Protein AF-W7BCZ7-F1 (afdb_monomer_lite)

Organism: NCBI:txid1265818

pLDDT: mean 75.17, std 16.91, range [32.28, 91.88]

Secondary structure (DSSP, 8-state):
------PPPPPHHHHHHHHHHH-S-GGG-------TT------TT--EEE-SSEEEEEEEETTEEEEEEEEESSEEES-HHHH--TT---------

Foldseek 3Di:
DDDDPPDPDQALVNVLVCCCVPPPDNVLNDDDDDDPPDDDDDDQQDKDFDAAAKDWDWDQDPNDIDTPDIGGHGDIPCPVRNPDDPVDDDDDDDDD

Radius of gyration: 17.28 Å; chains: 1; bounding box: 44×39×49 Å

Sequence (96 aa):
MYRKEIKKEVTIEDIIQELEQNSLNREQVQRKEYHKNEQIAEDYGRVILLKQGYIVKFMHVKKQERAIGFYAGEALVDFDRVFVSKEENQFVLKSA

Structure (mmCIF, N/CA/C/O backbone):
data_AF-W7BCZ7-F1
#
_entry.id   AF-W7BCZ7-F1
#
loop_
_atom_site.group_PDB
_atom_site.id
_atom_site.type_symbol
_atom_site.label_atom_id
_atom_site.label_alt_id
_atom_site.label_comp_id
_atom_site.label_asym_id
_atom_site.label_entity_id
_atom_site.label_seq_id
_atom_site.pdbx_PDB_ins_code
_atom_site.Cartn_x
_atom_site.Cartn_y
_atom_site.Cartn_z
_atom_site.occupancy
_atom_site.B_iso_or_equiv
_atom_site.auth_seq_id
_atom_site.auth_comp_id
_atom_site.auth_asym_id
_atom_site.auth_atom_id
_atom_site.pdbx_PDB_model_num
ATOM 1 N N . MET A 1 1 ? -22.219 -23.237 29.999 1.00 39.81 1 MET A N 1
ATOM 2 C CA . MET A 1 1 ? -22.213 -22.577 28.674 1.00 39.81 1 MET A CA 1
ATOM 3 C C . MET A 1 1 ? -20.932 -21.769 28.551 1.00 39.81 1 MET A C 1
ATOM 5 O O . MET A 1 1 ? -20.818 -20.748 29.214 1.00 39.81 1 MET A O 1
ATOM 9 N N . TYR A 1 2 ? -19.956 -22.233 27.770 1.00 40.19 2 TYR A N 1
ATOM 10 C CA . TYR A 1 2 ? -18.752 -21.449 27.487 1.00 40.19 2 TYR A CA 1
ATOM 11 C C . TYR A 1 2 ? -19.072 -20.460 26.363 1.00 40.19 2 TYR A C 1
ATOM 13 O O . TYR A 1 2 ? -19.238 -20.860 25.212 1.00 40.19 2 TYR A O 1
ATOM 21 N N . ARG A 1 3 ? -19.202 -19.172 26.697 1.00 44.12 3 ARG A N 1
ATOM 22 C CA . ARG A 1 3 ? -19.155 -18.098 25.698 1.00 44.12 3 ARG A CA 1
ATOM 23 C C . ARG A 1 3 ? -17.728 -18.079 25.151 1.00 44.12 3 ARG A C 1
ATOM 25 O O . ARG A 1 3 ? -16.809 -17.702 25.868 1.00 44.12 3 ARG A O 1
ATOM 32 N N . LYS A 1 4 ? -17.538 -18.520 23.905 1.00 49.88 4 LYS A N 1
ATOM 33 C CA . LYS A 1 4 ? -16.335 -18.173 23.142 1.00 49.88 4 LYS A CA 1
ATOM 34 C C . LYS A 1 4 ? -16.332 -16.652 23.015 1.00 49.88 4 LYS A C 1
ATOM 36 O O . LYS A 1 4 ? -17.219 -16.102 22.368 1.00 49.88 4 LYS A O 1
ATOM 41 N N . GLU A 1 5 ? -15.389 -15.982 23.668 1.00 52.03 5 GLU A N 1
ATOM 42 C CA . GLU A 1 5 ? -15.082 -14.587 23.368 1.00 52.03 5 GLU A CA 1
ATOM 43 C C . GLU A 1 5 ? -14.654 -14.523 21.902 1.00 52.03 5 GLU A C 1
ATOM 45 O O . GLU A 1 5 ? -13.599 -15.030 21.517 1.00 52.03 5 GLU A O 1
ATOM 50 N N . ILE A 1 6 ? -15.520 -13.969 21.059 1.00 51.62 6 ILE A N 1
ATOM 51 C CA . ILE A 1 6 ? -15.169 -13.641 19.684 1.00 51.62 6 ILE A CA 1
ATOM 52 C C . ILE A 1 6 ? -14.242 -12.432 19.801 1.00 51.62 6 ILE A C 1
ATOM 54 O O . ILE A 1 6 ? -14.702 -11.319 20.054 1.00 51.62 6 ILE A O 1
ATOM 58 N N . LYS A 1 7 ? -12.927 -12.662 19.712 1.00 57.72 7 LYS A N 1
ATOM 59 C CA . LYS A 1 7 ? -11.945 -11.579 19.599 1.00 57.72 7 LYS A CA 1
ATOM 60 C C . LYS A 1 7 ? -12.316 -10.773 18.357 1.00 57.72 7 LYS A C 1
ATOM 62 O O . LYS A 1 7 ? -12.326 -11.329 17.265 1.00 57.72 7 LYS A O 1
ATOM 67 N N . LYS A 1 8 ? -12.685 -9.503 18.543 1.00 63.59 8 LYS A N 1
ATOM 68 C CA . LYS A 1 8 ? -12.978 -8.572 17.448 1.00 63.59 8 LYS A CA 1
ATOM 69 C C . LYS A 1 8 ? -11.763 -8.564 16.513 1.00 63.59 8 LYS A C 1
ATOM 71 O O . LYS A 1 8 ? -10.657 -8.274 16.967 1.00 63.59 8 LYS A O 1
ATOM 76 N N . GLU A 1 9 ? -11.954 -8.959 15.259 1.00 73.50 9 GLU A N 1
ATOM 77 C CA . GLU A 1 9 ? -10.901 -8.863 14.246 1.00 73.50 9 GLU A CA 1
ATOM 78 C C . GLU A 1 9 ? -10.575 -7.380 14.032 1.00 73.50 9 GLU A C 1
ATOM 80 O O . GLU A 1 9 ? -11.481 -6.548 13.957 1.00 73.50 9 GLU A O 1
ATOM 85 N N . VAL A 1 10 ? -9.284 -7.042 14.026 1.00 76.69 10 VAL A N 1
ATOM 86 C CA . VAL A 1 10 ? -8.808 -5.670 13.808 1.00 76.69 10 VAL A CA 1
ATOM 87 C C . VAL A 1 10 ? -8.912 -5.365 12.317 1.00 76.69 10 VAL A C 1
ATOM 89 O O . VAL A 1 10 ? -8.354 -6.099 11.503 1.00 76.69 10 VAL A O 1
ATOM 92 N N . THR A 1 11 ? -9.618 -4.293 11.969 1.00 85.81 11 THR A N 1
ATOM 93 C CA . THR A 1 11 ? -9.816 -3.843 10.581 1.00 85.81 11 THR A CA 1
ATOM 94 C C . THR A 1 11 ? -8.794 -2.778 10.183 1.00 85.81 11 THR A C 1
ATOM 96 O O . THR A 1 11 ? -8.152 -2.172 11.048 1.00 85.81 11 THR A O 1
ATOM 99 N N . ILE A 1 12 ? -8.654 -2.486 8.881 1.00 82.94 12 ILE A N 1
ATOM 100 C CA . ILE A 1 12 ? -7.830 -1.342 8.456 1.00 82.94 12 ILE A CA 1
ATOM 101 C C . ILE A 1 12 ? -8.380 -0.021 8.995 1.00 82.94 12 ILE A C 1
ATOM 103 O O . ILE A 1 12 ? -7.593 0.868 9.314 1.00 82.94 12 ILE A O 1
ATOM 107 N N . GLU A 1 13 ? -9.697 0.112 9.158 1.00 85.06 13 GLU A N 1
ATOM 108 C CA . GLU A 1 13 ? -10.276 1.327 9.735 1.00 85.06 13 GLU A CA 1
ATOM 109 C C . GLU A 1 13 ? -9.853 1.515 11.199 1.00 85.06 13 GLU A C 1
ATOM 111 O O . GLU A 1 13 ? -9.529 2.637 11.586 1.00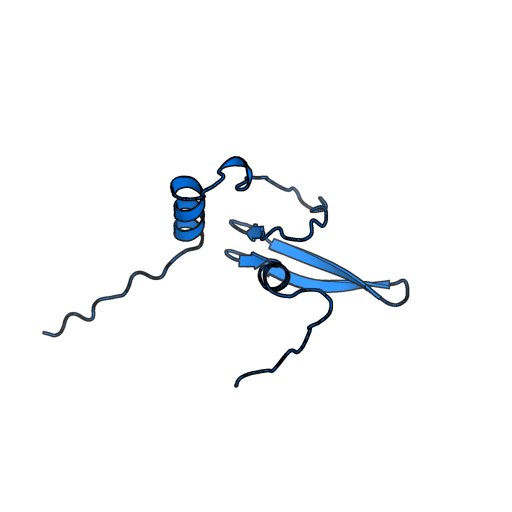 85.06 13 GLU A O 1
ATOM 116 N N . ASP A 1 14 ? -9.776 0.435 11.989 1.00 85.31 14 ASP A N 1
ATOM 117 C CA . ASP A 1 14 ? -9.261 0.502 13.364 1.00 85.31 14 ASP A CA 1
ATOM 118 C C . ASP A 1 14 ? -7.784 0.967 13.369 1.00 85.31 14 ASP A C 1
ATOM 120 O O . ASP A 1 14 ? -7.403 1.810 14.179 1.00 85.31 14 ASP A O 1
ATOM 124 N N . ILE A 1 15 ? -6.958 0.489 12.424 1.00 85.00 15 ILE A N 1
ATOM 125 C CA . ILE A 1 15 ? -5.549 0.910 12.276 1.00 85.00 15 ILE A CA 1
ATOM 126 C C . ILE A 1 15 ? -5.443 2.388 11.877 1.00 85.00 15 ILE A C 1
ATOM 128 O O . ILE A 1 15 ? -4.624 3.122 12.430 1.00 85.00 15 ILE A O 1
ATOM 132 N N . ILE A 1 16 ? -6.262 2.842 10.924 1.00 85.94 16 ILE A N 1
ATOM 133 C CA . ILE A 1 16 ? -6.288 4.247 10.495 1.00 85.94 16 ILE A CA 1
ATOM 134 C C . ILE A 1 16 ? -6.680 5.146 11.672 1.00 85.94 16 ILE A C 1
ATOM 136 O O . ILE A 1 16 ? -6.011 6.151 11.912 1.00 85.94 16 ILE A O 1
ATOM 140 N N . GLN A 1 17 ? -7.719 4.775 12.428 1.00 85.44 17 GLN A N 1
ATOM 141 C CA . GLN A 1 17 ? -8.156 5.534 13.601 1.00 85.44 17 GLN A CA 1
ATOM 142 C C . GLN A 1 17 ? -7.061 5.621 14.667 1.00 85.44 17 GLN A C 1
ATOM 144 O O . GLN A 1 17 ? -6.813 6.706 15.194 1.00 85.44 17 GLN A O 1
ATOM 149 N N . GLU A 1 18 ? -6.378 4.511 14.946 1.00 84.62 18 GLU A N 1
ATOM 150 C CA . GLU A 1 18 ? -5.269 4.466 15.900 1.00 84.62 18 GLU A CA 1
ATOM 151 C C . GLU A 1 18 ? -4.128 5.408 15.479 1.00 84.62 18 GLU A C 1
ATOM 153 O O . GLU A 1 18 ? -3.634 6.197 16.287 1.00 84.62 18 GLU A O 1
ATOM 158 N N . LEU A 1 19 ? -3.751 5.404 14.196 1.00 84.31 19 LEU A N 1
ATOM 159 C CA . LEU A 1 19 ? -2.713 6.293 13.665 1.00 84.31 19 LEU A CA 1
ATOM 160 C C . LEU A 1 19 ? -3.117 7.771 13.738 1.00 84.31 19 LEU A C 1
ATOM 162 O O . LEU A 1 19 ? -2.301 8.619 14.093 1.00 84.31 19 LEU A O 1
ATOM 166 N N . GLU A 1 20 ? -4.366 8.109 13.434 1.00 83.75 20 GLU A N 1
ATOM 167 C CA . GLU A 1 20 ? -4.846 9.496 13.498 1.00 83.75 20 GLU A CA 1
ATOM 168 C C . GLU A 1 20 ? -4.895 10.036 14.932 1.00 83.75 20 GLU A C 1
ATOM 170 O O . GLU A 1 20 ? -4.576 11.204 15.181 1.00 83.75 20 GLU A O 1
ATOM 175 N N . GLN A 1 21 ? -5.271 9.187 15.889 1.00 81.00 21 GLN A N 1
ATOM 176 C CA . GLN A 1 21 ? -5.414 9.581 17.287 1.00 81.00 21 GLN A CA 1
ATOM 177 C C . GLN A 1 21 ? -4.065 9.652 18.004 1.00 81.00 21 GLN A C 1
ATOM 179 O O . GLN A 1 21 ? -3.813 10.645 18.697 1.00 81.00 21 GLN A O 1
ATOM 184 N N . ASN A 1 22 ? -3.206 8.649 17.790 1.00 77.25 22 ASN A N 1
ATOM 185 C CA . ASN A 1 22 ? -2.034 8.377 18.624 1.00 77.25 22 ASN A CA 1
ATOM 186 C C . ASN A 1 22 ? -0.684 8.560 17.911 1.00 77.25 22 ASN A C 1
ATOM 188 O O . ASN A 1 22 ? 0.359 8.379 18.543 1.00 77.25 22 ASN A O 1
ATOM 192 N N . SER A 1 23 ? -0.651 8.940 16.626 1.00 77.25 23 SER A N 1
ATOM 193 C CA . SER A 1 23 ? 0.622 9.272 15.973 1.00 77.25 23 SER A CA 1
ATOM 194 C C . SER A 1 23 ? 1.331 10.426 16.686 1.00 77.25 23 SER A C 1
ATOM 196 O O . SER A 1 23 ? 0.761 11.489 16.936 1.00 77.25 23 SER A O 1
ATOM 198 N N . LEU A 1 24 ? 2.622 10.222 16.973 1.00 74.19 24 LEU A N 1
ATOM 199 C CA . LEU A 1 24 ? 3.498 11.245 17.557 1.00 74.19 24 LEU A CA 1
ATOM 200 C C . LEU A 1 24 ? 3.612 12.481 16.654 1.00 74.19 24 LEU A C 1
ATOM 202 O O . LEU A 1 24 ? 3.848 13.583 17.142 1.00 74.19 24 LEU A O 1
ATOM 206 N N . ASN A 1 25 ? 3.437 12.294 15.343 1.00 76.94 25 ASN A N 1
ATOM 207 C CA . ASN A 1 25 ? 3.420 13.361 14.359 1.00 76.94 25 ASN A CA 1
ATOM 208 C C . ASN A 1 25 ? 2.267 13.163 13.364 1.00 76.94 25 ASN A C 1
ATOM 210 O O . ASN A 1 25 ? 2.389 12.425 12.386 1.00 76.94 25 ASN A O 1
ATOM 214 N N . ARG A 1 26 ? 1.149 13.855 13.607 1.00 74.44 26 ARG A N 1
ATOM 215 C CA . ARG A 1 26 ? -0.063 13.766 12.776 1.00 74.44 26 ARG A CA 1
ATOM 216 C C . ARG A 1 26 ? 0.149 14.206 11.330 1.00 74.44 26 ARG A C 1
ATOM 218 O O . ARG A 1 26 ? -0.558 13.726 10.453 1.00 74.44 26 ARG A O 1
ATOM 225 N N . GLU A 1 27 ? 1.134 15.060 11.058 1.00 79.56 27 GLU A N 1
ATOM 226 C CA . GLU A 1 27 ? 1.450 15.521 9.697 1.00 79.56 27 GLU A CA 1
ATOM 227 C C . GLU A 1 27 ? 1.997 14.392 8.801 1.00 79.56 27 GLU A C 1
ATOM 229 O O . GLU A 1 27 ? 1.975 14.493 7.571 1.00 79.56 27 GLU A O 1
ATOM 234 N N . GLN A 1 28 ? 2.457 13.292 9.409 1.00 79.88 28 GLN A N 1
ATOM 235 C CA . GLN A 1 28 ? 2.921 12.098 8.699 1.00 79.88 28 GLN A CA 1
ATOM 236 C C . GLN A 1 28 ? 1.769 11.193 8.240 1.00 79.88 28 GLN A C 1
ATOM 238 O O . GLN A 1 28 ? 1.969 10.350 7.366 1.00 79.88 28 GLN A O 1
ATOM 243 N N . VAL A 1 29 ? 0.559 11.370 8.784 1.00 86.44 29 VAL A N 1
ATOM 244 C CA . VAL A 1 29 ? -0.635 10.628 8.366 1.00 86.44 29 VAL A CA 1
ATOM 245 C C . VAL A 1 29 ? -1.384 11.459 7.330 1.00 86.44 29 VAL A C 1
ATOM 247 O O . VAL A 1 29 ? -2.054 12.437 7.652 1.00 86.44 29 VAL A O 1
ATOM 250 N N . GLN A 1 30 ? -1.270 11.071 6.061 1.00 87.44 30 GLN A N 1
ATOM 251 C CA . GLN A 1 30 ? -1.881 11.796 4.948 1.00 87.44 30 GLN A CA 1
ATOM 252 C C . GLN A 1 30 ? -2.952 10.951 4.268 1.00 87.44 30 GLN A C 1
ATOM 254 O O . GLN A 1 30 ? -2.707 9.812 3.868 1.00 87.44 30 GLN A O 1
ATOM 259 N N . ARG A 1 31 ? -4.136 11.538 4.083 1.00 89.56 31 ARG A N 1
ATOM 260 C CA . ARG A 1 31 ? -5.197 10.961 3.255 1.00 89.56 31 ARG A CA 1
ATOM 261 C C . ARG A 1 31 ? -5.135 11.562 1.862 1.00 89.56 31 ARG A C 1
ATOM 263 O O . ARG A 1 31 ? -5.077 12.780 1.708 1.00 89.56 31 ARG A O 1
ATOM 270 N N . LYS A 1 32 ? -5.171 10.702 0.848 1.00 90.44 32 LYS A N 1
ATOM 271 C CA . LYS A 1 32 ? -5.183 11.119 -0.549 1.00 90.44 32 LYS A CA 1
ATOM 272 C C . LYS A 1 32 ? -6.045 10.178 -1.373 1.00 90.44 32 LYS A C 1
ATOM 274 O O . LYS A 1 32 ? -5.967 8.962 -1.212 1.00 90.44 32 LYS A O 1
ATOM 279 N N . GLU A 1 33 ? -6.854 10.758 -2.246 1.00 91.88 33 GLU A N 1
ATOM 280 C CA . GLU A 1 33 ? -7.625 10.023 -3.240 1.00 91.88 33 GLU A CA 1
ATOM 281 C C . GLU A 1 33 ? -6.844 9.969 -4.549 1.00 91.88 33 GLU A C 1
ATOM 283 O O . GLU A 1 33 ? -6.121 10.907 -4.889 1.00 91.88 33 GLU A O 1
ATOM 288 N N . TYR A 1 34 ? -6.977 8.846 -5.249 1.00 91.31 34 TYR A N 1
ATOM 289 C CA . TYR A 1 34 ? -6.367 8.625 -6.550 1.00 91.31 34 TYR A CA 1
ATOM 290 C C . TYR A 1 34 ? -7.428 8.134 -7.530 1.00 91.31 34 TYR A C 1
ATOM 292 O O . TYR A 1 34 ? -8.289 7.316 -7.190 1.00 91.31 34 TYR A O 1
ATOM 300 N N . HIS A 1 35 ? -7.341 8.607 -8.763 1.00 91.25 35 HIS A N 1
ATOM 301 C CA . HIS A 1 35 ? -8.171 8.191 -9.878 1.00 91.25 35 HIS A CA 1
ATOM 302 C C . HIS A 1 35 ? -7.458 7.151 -10.749 1.00 91.25 35 HIS A C 1
ATOM 304 O O . HIS A 1 35 ? -6.250 6.921 -10.669 1.00 91.25 35 HIS A O 1
ATOM 310 N N . LYS A 1 36 ? -8.232 6.484 -11.609 1.00 87.19 36 LYS A N 1
ATOM 311 C CA . LYS A 1 36 ? -7.710 5.461 -12.518 1.00 87.19 36 LYS A CA 1
ATOM 312 C C . LYS A 1 36 ? -6.556 6.023 -13.359 1.00 87.19 36 LYS A C 1
ATOM 314 O O . LYS A 1 36 ? -6.707 7.063 -13.992 1.00 87.19 36 LYS A O 1
ATOM 319 N N . ASN A 1 37 ? -5.462 5.264 -13.427 1.00 86.44 37 ASN A N 1
ATOM 320 C CA . ASN A 1 37 ? -4.212 5.588 -14.128 1.00 86.44 37 ASN A CA 1
ATOM 321 C C . ASN A 1 37 ? -3.368 6.708 -13.496 1.00 86.44 37 ASN A C 1
ATOM 323 O O . ASN A 1 37 ? -2.314 7.030 -14.045 1.00 86.44 37 ASN A O 1
ATOM 327 N N . GLU A 1 38 ? -3.772 7.281 -12.359 1.00 89.50 38 GLU A N 1
ATOM 328 C CA . GLU A 1 38 ? -2.879 8.164 -11.615 1.00 89.50 38 GLU A CA 1
ATOM 329 C C . GLU A 1 38 ? -1.724 7.376 -11.001 1.00 89.50 38 GLU A C 1
ATOM 331 O O . GLU A 1 38 ? -1.878 6.243 -10.537 1.00 89.50 38 GLU A O 1
ATOM 336 N N . GLN A 1 39 ? -0.544 7.992 -11.008 1.00 87.69 39 GLN A N 1
ATOM 337 C CA . GLN A 1 39 ? 0.655 7.396 -10.444 1.00 87.69 39 GLN A CA 1
ATOM 338 C C . GLN A 1 39 ? 0.827 7.832 -8.993 1.00 87.69 39 GLN A C 1
ATOM 340 O O . GLN A 1 39 ? 0.815 9.021 -8.667 1.00 87.69 39 GLN A O 1
ATOM 345 N N . ILE A 1 40 ? 1.041 6.852 -8.120 1.00 88.31 40 ILE A N 1
ATOM 346 C CA . ILE A 1 40 ? 1.473 7.100 -6.750 1.00 88.31 40 ILE A CA 1
ATOM 347 C C . ILE A 1 40 ? 2.995 7.264 -6.791 1.00 88.31 40 ILE A C 1
ATOM 349 O O . ILE A 1 40 ? 3.708 6.304 -7.077 1.00 88.31 40 ILE A O 1
ATOM 353 N N . ALA A 1 41 ? 3.491 8.477 -6.533 1.00 81.31 41 ALA A N 1
ATOM 354 C CA . ALA A 1 41 ? 4.930 8.745 -6.509 1.00 81.31 41 ALA A CA 1
ATOM 355 C C . ALA A 1 41 ? 5.635 7.857 -5.469 1.00 81.31 41 ALA A C 1
ATOM 357 O O . ALA A 1 41 ? 5.131 7.702 -4.351 1.00 81.31 41 ALA A O 1
ATOM 358 N N . GLU A 1 42 ? 6.782 7.282 -5.840 1.00 71.12 42 GLU A N 1
ATOM 359 C CA . GLU A 1 42 ? 7.594 6.466 -4.935 1.00 71.12 42 GLU A CA 1
ATOM 360 C C . GLU A 1 42 ? 8.206 7.357 -3.849 1.00 71.12 42 GLU A C 1
ATOM 362 O O . GLU A 1 42 ? 8.798 8.393 -4.145 1.00 71.12 42 GLU A O 1
ATOM 367 N N . ASP A 1 43 ? 8.036 6.952 -2.592 1.00 73.69 43 ASP A N 1
ATOM 368 C CA . ASP A 1 43 ? 8.563 7.653 -1.426 1.00 73.69 43 ASP A CA 1
ATOM 369 C C . ASP A 1 43 ? 9.106 6.617 -0.436 1.00 73.69 43 ASP A C 1
ATOM 371 O O . ASP A 1 43 ? 8.372 5.743 0.038 1.00 73.69 43 ASP A O 1
ATOM 375 N N . TYR A 1 44 ? 10.417 6.661 -0.197 1.00 68.19 44 TYR A N 1
ATOM 376 C CA . TYR A 1 44 ? 11.115 5.670 0.614 1.00 68.19 44 TYR A CA 1
ATOM 377 C C . TYR A 1 44 ? 10.840 5.929 2.097 1.00 68.19 44 TYR A C 1
ATOM 379 O O . TYR A 1 44 ? 11.184 6.980 2.625 1.00 68.19 44 TYR A O 1
ATOM 387 N N . GLY A 1 45 ? 10.251 4.940 2.773 1.00 71.56 45 GLY A N 1
ATOM 388 C CA . GLY A 1 45 ? 9.876 5.035 4.189 1.00 71.56 45 GLY A CA 1
ATOM 389 C C . GLY A 1 45 ? 8.391 5.315 4.429 1.00 71.56 45 GLY A C 1
ATOM 390 O O . GLY A 1 45 ? 7.960 5.335 5.579 1.00 71.56 45 GLY A O 1
ATOM 391 N N . ARG A 1 46 ? 7.588 5.477 3.369 1.00 81.75 46 ARG A N 1
ATOM 392 C CA . ARG A 1 46 ? 6.131 5.595 3.482 1.00 81.75 46 ARG A CA 1
ATOM 393 C C . ARG A 1 46 ? 5.457 4.224 3.404 1.00 81.75 46 ARG A C 1
ATOM 395 O O . ARG A 1 46 ? 5.673 3.479 2.453 1.00 81.75 46 ARG A O 1
ATOM 402 N N . VAL A 1 47 ? 4.556 3.952 4.347 1.00 86.56 47 VAL A N 1
ATOM 403 C CA . VAL A 1 47 ? 3.572 2.861 4.244 1.00 86.56 47 VAL A CA 1
ATOM 404 C C . VAL A 1 47 ? 2.299 3.405 3.612 1.00 86.56 47 VAL A C 1
ATOM 406 O O . VAL A 1 47 ? 1.841 4.486 3.979 1.00 86.56 47 VAL A O 1
ATOM 409 N N . ILE A 1 48 ? 1.698 2.656 2.690 1.00 89.19 48 ILE A N 1
ATOM 410 C CA . ILE A 1 48 ? 0.387 3.004 2.136 1.00 89.19 48 ILE A CA 1
ATOM 411 C C . ILE A 1 48 ? -0.660 2.055 2.721 1.00 89.19 48 ILE A C 1
ATOM 413 O O . ILE A 1 48 ? -0.573 0.838 2.563 1.00 89.19 48 ILE A O 1
ATOM 417 N N . LEU A 1 49 ? -1.668 2.632 3.370 1.00 90.56 49 LEU A N 1
ATOM 418 C CA . LEU A 1 49 ? -2.884 1.943 3.796 1.00 90.56 49 LEU A CA 1
ATOM 419 C C . LEU A 1 49 ? -3.948 2.122 2.710 1.00 90.56 49 LEU A C 1
ATO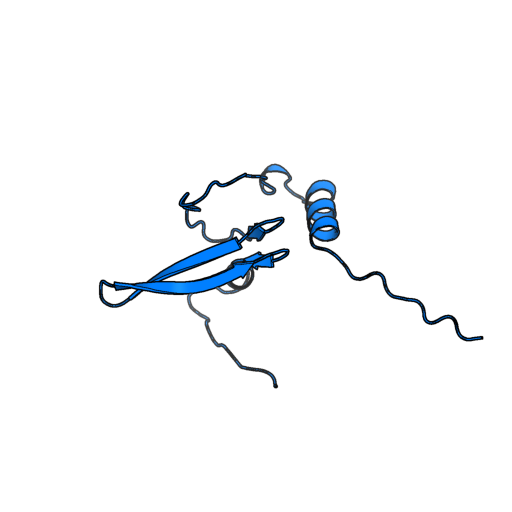M 421 O O . LEU A 1 49 ? -4.462 3.223 2.503 1.00 90.56 49 LEU A O 1
ATOM 425 N N . LEU A 1 50 ? -4.268 1.048 1.993 1.00 90.00 50 LEU A N 1
ATOM 426 C CA . LEU A 1 50 ? -5.330 1.043 0.997 1.00 90.00 50 LEU A CA 1
ATOM 427 C C . LEU A 1 50 ? -6.669 0.812 1.697 1.00 90.00 50 LEU A C 1
ATOM 429 O O . LEU A 1 50 ? -6.938 -0.282 2.182 1.00 90.00 50 LEU A O 1
ATOM 433 N N . LYS A 1 51 ? -7.507 1.849 1.730 1.00 88.81 51 LYS A N 1
ATOM 434 C CA . LYS A 1 51 ? -8.865 1.765 2.284 1.00 88.81 51 LYS A CA 1
ATOM 435 C C . LYS A 1 51 ? -9.875 1.176 1.295 1.00 88.81 51 LYS A C 1
ATOM 437 O O . LYS A 1 51 ? -10.775 0.447 1.691 1.00 88.81 51 LYS A O 1
ATOM 442 N N . GLN A 1 52 ? -9.756 1.513 0.011 1.00 87.75 52 GLN A N 1
ATOM 443 C CA . GLN A 1 52 ? -10.682 1.062 -1.028 1.00 87.75 52 GLN A CA 1
ATOM 444 C C . GLN A 1 52 ? -10.011 1.011 -2.402 1.00 87.75 52 GLN A C 1
ATOM 446 O O . GLN A 1 52 ? -9.120 1.807 -2.692 1.00 87.75 52 GLN A O 1
ATOM 451 N N . GLY A 1 53 ? -10.496 0.127 -3.276 1.00 90.56 53 GLY A N 1
ATOM 452 C CA . GLY A 1 53 ? -10.005 -0.008 -4.649 1.00 90.56 53 GLY A CA 1
ATOM 453 C C . GLY A 1 53 ? -8.856 -1.006 -4.781 1.00 90.56 53 GLY A C 1
ATOM 454 O O . GLY A 1 53 ? -8.807 -2.005 -4.060 1.00 90.56 53 GLY A O 1
ATOM 455 N N . TYR A 1 54 ? -7.966 -0.765 -5.746 1.00 91.12 54 TYR A N 1
ATOM 456 C CA . TYR A 1 54 ? -6.790 -1.598 -5.988 1.00 91.12 54 TYR A CA 1
ATOM 457 C C . TYR A 1 54 ? -5.594 -0.777 -6.486 1.00 91.12 54 TYR A C 1
ATOM 459 O O . TYR A 1 54 ? -5.756 0.261 -7.126 1.00 91.12 54 TYR A O 1
ATOM 467 N N . ILE A 1 55 ? -4.390 -1.274 -6.215 1.00 90.44 55 ILE A N 1
ATOM 468 C CA . ILE A 1 55 ? -3.102 -0.721 -6.636 1.00 90.44 55 ILE A CA 1
ATOM 469 C C . ILE A 1 55 ? -2.344 -1.807 -7.402 1.00 90.44 55 ILE A C 1
ATOM 471 O O . ILE A 1 55 ? -2.287 -2.962 -6.977 1.00 90.44 55 ILE A O 1
ATOM 475 N N . VAL A 1 56 ? -1.720 -1.427 -8.516 1.00 90.19 56 VAL A N 1
ATOM 476 C CA . VAL A 1 56 ? -0.798 -2.292 -9.262 1.00 90.19 56 VAL A CA 1
ATOM 477 C C . VAL A 1 56 ? 0.600 -1.706 -9.170 1.00 90.19 56 VAL A C 1
ATOM 479 O O . VAL A 1 56 ? 0.814 -0.541 -9.501 1.00 90.19 56 VAL A O 1
ATOM 482 N N . LYS A 1 57 ? 1.556 -2.516 -8.722 1.00 88.56 57 LYS A N 1
ATOM 483 C CA . LYS A 1 57 ? 2.964 -2.138 -8.650 1.00 88.56 57 LYS A CA 1
ATOM 484 C C . LYS A 1 57 ? 3.686 -2.639 -9.887 1.00 88.56 57 LYS A C 1
ATOM 486 O O . LYS A 1 57 ? 3.674 -3.839 -10.175 1.00 88.56 57 LYS A O 1
ATOM 491 N N . PHE A 1 58 ? 4.347 -1.724 -10.579 1.00 87.06 58 PHE A N 1
ATOM 492 C CA . PHE A 1 58 ? 5.146 -2.024 -11.756 1.00 87.06 58 PHE A CA 1
ATOM 493 C C . PHE A 1 58 ? 6.638 -1.902 -11.451 1.00 87.06 58 PHE A C 1
ATOM 495 O O . PHE A 1 58 ? 7.058 -1.113 -10.607 1.00 87.06 58 PHE A O 1
ATOM 502 N N . MET A 1 59 ? 7.451 -2.695 -12.143 1.00 85.12 59 MET A N 1
ATOM 503 C CA . MET A 1 59 ? 8.907 -2.618 -12.098 1.00 85.12 59 MET A CA 1
ATOM 504 C C . MET A 1 59 ? 9.468 -2.678 -13.514 1.00 85.12 59 MET A C 1
ATOM 506 O O . MET A 1 59 ? 9.046 -3.494 -14.335 1.00 85.12 59 MET A O 1
ATOM 510 N N . HIS A 1 60 ? 10.454 -1.827 -13.783 1.00 84.19 60 HIS A N 1
ATOM 511 C CA . HIS A 1 60 ? 11.185 -1.833 -15.040 1.00 84.19 60 HIS A CA 1
ATOM 512 C C . HIS A 1 60 ? 12.312 -2.870 -14.982 1.00 84.19 60 HIS A C 1
ATOM 514 O O . HIS A 1 60 ? 13.302 -2.695 -14.274 1.00 84.19 60 HIS A O 1
ATOM 520 N N . VAL A 1 61 ? 12.183 -3.951 -15.752 1.00 84.31 61 VAL A N 1
ATOM 521 C CA . VAL A 1 61 ? 13.177 -5.028 -15.853 1.00 84.31 61 VAL A CA 1
ATOM 522 C C . VAL A 1 61 ? 13.595 -5.174 -17.309 1.00 84.31 61 VAL A C 1
ATOM 524 O O . VAL A 1 61 ? 12.761 -5.409 -18.179 1.00 84.31 61 VAL A O 1
ATOM 527 N N . LYS A 1 62 ? 14.898 -5.046 -17.597 1.00 86.75 62 LYS A N 1
ATOM 528 C CA . LYS A 1 62 ? 15.458 -5.197 -18.958 1.00 86.75 62 LYS A CA 1
ATOM 529 C C . LYS A 1 62 ? 14.710 -4.365 -20.025 1.00 86.75 62 LYS A C 1
ATOM 531 O O . LYS A 1 62 ? 14.431 -4.863 -21.111 1.00 86.75 62 LYS A O 1
ATOM 536 N N . LYS A 1 63 ? 14.402 -3.096 -19.719 1.00 86.75 63 LYS A N 1
ATOM 537 C CA . LYS A 1 63 ? 13.645 -2.154 -20.580 1.00 86.75 63 LYS A CA 1
ATOM 538 C C . LYS A 1 63 ? 12.173 -2.526 -20.835 1.00 86.75 63 LYS A C 1
ATOM 540 O O . LYS A 1 63 ? 11.565 -1.980 -21.747 1.00 86.75 63 LYS A O 1
ATOM 545 N N . GLN A 1 64 ? 11.598 -3.431 -20.046 1.00 83.69 64 GLN A N 1
ATOM 546 C CA . GLN A 1 64 ? 10.170 -3.745 -20.076 1.00 83.69 64 GLN A CA 1
ATOM 547 C C . GLN A 1 64 ? 9.540 -3.417 -18.727 1.00 83.69 64 GLN A C 1
ATOM 549 O O . GLN A 1 64 ? 10.105 -3.748 -17.684 1.00 83.69 64 GLN A O 1
ATOM 554 N N . GLU A 1 65 ? 8.364 -2.803 -18.749 1.00 87.50 65 GLU A N 1
ATOM 555 C CA . GLU A 1 65 ? 7.542 -2.639 -17.557 1.00 87.50 65 GLU A CA 1
ATOM 556 C C . GLU A 1 65 ? 6.786 -3.942 -17.275 1.00 87.50 65 GLU A C 1
ATOM 558 O O . GLU A 1 65 ? 6.180 -4.535 -18.171 1.00 87.50 65 GLU A O 1
ATOM 563 N N . ARG A 1 66 ? 6.856 -4.426 -16.034 1.00 88.06 66 ARG A N 1
ATOM 564 C CA . ARG A 1 66 ? 6.144 -5.629 -15.593 1.00 88.06 66 ARG A CA 1
ATOM 565 C C . ARG A 1 66 ? 5.373 -5.352 -14.318 1.00 88.06 66 ARG A C 1
ATOM 567 O O . ARG A 1 66 ? 5.919 -4.755 -13.395 1.00 88.06 66 ARG A O 1
ATOM 574 N N . ALA A 1 67 ? 4.133 -5.832 -14.256 1.00 88.44 67 ALA A N 1
ATOM 575 C CA . ALA A 1 67 ? 3.377 -5.872 -13.013 1.00 88.44 67 ALA A CA 1
ATOM 576 C C . ALA A 1 67 ? 4.016 -6.9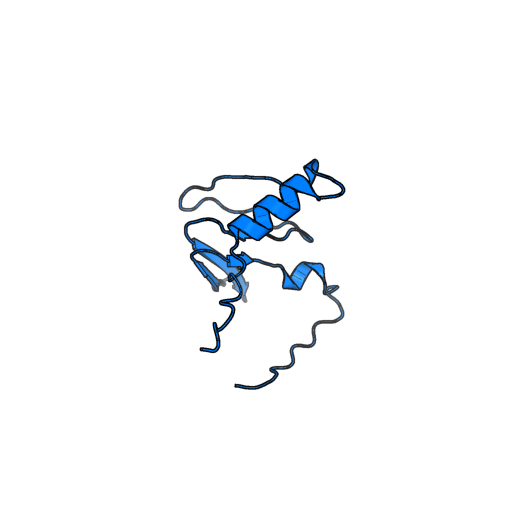11 -12.079 1.00 88.44 67 ALA A C 1
ATOM 578 O O . ALA A 1 67 ? 4.167 -8.074 -12.451 1.00 88.44 67 ALA A O 1
ATOM 579 N N . ILE A 1 68 ? 4.420 -6.475 -10.890 1.00 87.81 68 ILE A N 1
ATOM 580 C CA . ILE A 1 68 ? 5.091 -7.304 -9.879 1.00 87.81 68 ILE A CA 1
ATOM 581 C C . ILE A 1 68 ? 4.297 -7.412 -8.576 1.00 87.81 68 ILE A C 1
ATOM 583 O O . ILE A 1 68 ? 4.652 -8.203 -7.710 1.00 87.81 68 ILE A O 1
ATOM 587 N N . GLY A 1 69 ? 3.234 -6.622 -8.427 1.00 85.88 69 GLY A N 1
ATOM 588 C CA . GLY A 1 69 ? 2.364 -6.655 -7.261 1.00 85.88 69 GLY A CA 1
ATOM 589 C C . GLY A 1 69 ? 0.969 -6.157 -7.605 1.00 85.88 69 GLY A C 1
ATOM 590 O O . GLY A 1 69 ? 0.806 -5.253 -8.425 1.00 85.88 69 GLY A O 1
ATOM 591 N N . PHE A 1 70 ? -0.029 -6.759 -6.971 1.00 88.44 70 PHE A N 1
ATOM 592 C CA . PHE A 1 70 ? -1.428 -6.374 -7.070 1.00 88.44 70 PHE A CA 1
ATOM 593 C C . PHE A 1 70 ? -2.018 -6.387 -5.662 1.00 88.44 70 PHE A C 1
ATOM 595 O O . PHE A 1 70 ? -1.975 -7.413 -4.986 1.00 88.44 70 PHE A O 1
ATOM 602 N N . TYR A 1 71 ? -2.547 -5.249 -5.228 1.00 88.50 71 TYR A N 1
ATOM 603 C CA . TYR A 1 71 ? -3.117 -5.053 -3.899 1.00 88.50 71 TYR A CA 1
ATOM 604 C C . TYR A 1 71 ? -4.557 -4.591 -4.078 1.00 88.50 71 TYR A C 1
ATOM 606 O O . TYR A 1 71 ? -4.785 -3.635 -4.811 1.00 88.50 71 TYR A O 1
ATOM 614 N N . ALA A 1 72 ? -5.526 -5.249 -3.451 1.00 86.19 72 ALA A N 1
ATOM 615 C CA . ALA A 1 72 ? -6.936 -4.889 -3.571 1.00 86.19 72 ALA A CA 1
ATOM 616 C C . ALA A 1 72 ? -7.647 -5.000 -2.225 1.00 86.19 72 ALA A C 1
ATOM 618 O O . ALA A 1 72 ? -7.293 -5.845 -1.405 1.00 86.19 72 ALA A O 1
ATOM 619 N N . GLY A 1 73 ? -8.669 -4.164 -2.034 1.00 82.44 73 GLY A N 1
ATOM 620 C CA . GLY A 1 73 ? -9.403 -4.079 -0.774 1.00 82.44 73 GLY A CA 1
ATOM 621 C C . GLY A 1 73 ? -8.573 -3.437 0.338 1.00 82.44 73 GLY A C 1
ATOM 622 O O . GLY A 1 73 ? -7.741 -2.572 0.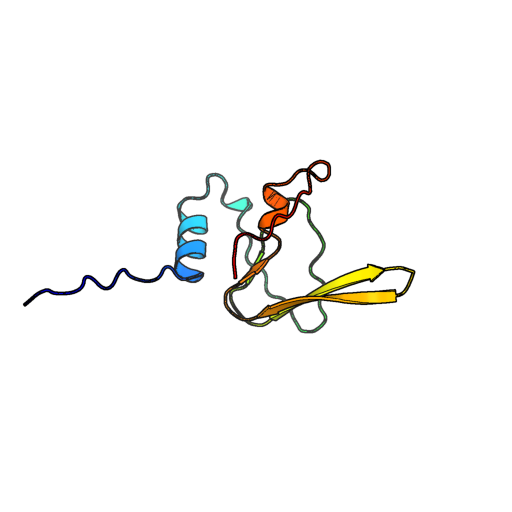072 1.00 82.44 73 GLY A O 1
ATOM 623 N N . GLU A 1 74 ? -8.817 -3.862 1.576 1.00 84.06 74 GLU A N 1
ATOM 624 C CA . GLU A 1 74 ? -8.061 -3.429 2.750 1.00 84.06 74 GLU A CA 1
ATOM 625 C C . GLU A 1 74 ? -6.652 -4.047 2.733 1.00 84.06 74 GLU A C 1
ATOM 627 O O . GLU A 1 74 ? -6.470 -5.214 3.081 1.00 84.06 74 GLU A O 1
ATOM 632 N N . ALA A 1 75 ? -5.644 -3.275 2.306 1.00 80.94 75 ALA A N 1
ATOM 633 C CA . ALA A 1 75 ? -4.264 -3.750 2.193 1.00 80.94 75 ALA A CA 1
ATOM 634 C C . ALA A 1 75 ? -3.218 -2.767 2.745 1.00 80.94 75 ALA A C 1
ATOM 636 O O . ALA A 1 75 ? -3.359 -1.549 2.646 1.00 80.94 75 ALA A O 1
ATOM 637 N N . LEU A 1 76 ? -2.120 -3.321 3.264 1.00 84.19 76 LEU A N 1
ATOM 638 C CA . LEU A 1 76 ? -0.887 -2.607 3.604 1.00 84.19 76 LEU A CA 1
ATOM 639 C C . LEU A 1 76 ? 0.121 -2.780 2.465 1.00 84.19 76 LEU A C 1
ATOM 641 O O . LEU A 1 76 ? 0.503 -3.903 2.135 1.00 84.19 76 LEU A O 1
ATOM 645 N N . VAL A 1 77 ? 0.558 -1.676 1.869 1.00 84.88 77 VAL A N 1
ATOM 646 C CA . VAL A 1 77 ? 1.505 -1.668 0.748 1.00 84.88 77 VAL A CA 1
ATOM 647 C C . VAL A 1 77 ? 2.828 -1.055 1.200 1.00 84.88 77 VAL A C 1
ATOM 649 O O . VAL A 1 77 ? 2.842 -0.052 1.915 1.00 84.88 77 VAL A O 1
ATOM 652 N N . ASP A 1 78 ? 3.933 -1.670 0.767 1.00 79.38 78 ASP A N 1
ATOM 653 C CA . ASP A 1 78 ? 5.318 -1.259 1.046 1.00 79.38 78 ASP A CA 1
ATOM 654 C C . ASP A 1 78 ? 5.694 -1.203 2.545 1.00 79.38 78 ASP A C 1
ATOM 656 O O . ASP A 1 78 ? 6.677 -0.572 2.927 1.00 79.38 78 ASP A O 1
ATOM 660 N N . PHE A 1 79 ? 4.950 -1.905 3.409 1.00 78.00 79 PHE A N 1
ATOM 661 C CA . PHE A 1 79 ? 5.248 -1.997 4.845 1.00 78.00 79 PHE A CA 1
ATOM 662 C C . PHE A 1 79 ? 6.609 -2.651 5.130 1.00 78.00 79 PHE A C 1
ATOM 664 O O . PHE A 1 79 ? 7.344 -2.216 6.011 1.00 78.00 79 PHE A O 1
ATOM 671 N N . ASP A 1 80 ? 6.975 -3.665 4.348 1.00 69.25 80 ASP A N 1
ATOM 672 C CA . ASP A 1 80 ? 8.262 -4.364 4.410 1.00 69.25 80 ASP A CA 1
ATOM 673 C C . ASP A 1 80 ? 9.458 -3.429 4.175 1.00 69.25 80 ASP A C 1
ATOM 675 O O . ASP A 1 80 ? 10.507 -3.577 4.804 1.00 69.25 80 ASP A O 1
ATOM 679 N N . ARG A 1 81 ? 9.285 -2.412 3.327 1.00 66.31 81 ARG A N 1
ATOM 680 C CA . ARG A 1 81 ? 10.337 -1.444 2.989 1.00 66.31 81 ARG A CA 1
ATOM 681 C C . ARG A 1 81 ? 10.683 -0.482 4.123 1.00 66.31 81 ARG A C 1
ATOM 683 O O . ARG A 1 81 ? 11.732 0.149 4.060 1.00 66.31 81 ARG A O 1
ATOM 690 N N . VAL A 1 82 ? 9.833 -0.357 5.142 1.00 61.84 82 VAL A N 1
ATOM 691 C CA . VAL A 1 82 ? 10.079 0.541 6.284 1.00 61.84 82 VAL A CA 1
ATOM 692 C C . VAL A 1 82 ? 11.076 -0.053 7.279 1.00 61.84 82 VAL A C 1
ATOM 694 O O . VAL A 1 82 ? 11.773 0.691 7.964 1.00 61.84 82 VAL A O 1
ATOM 697 N N . PHE A 1 83 ? 11.193 -1.381 7.331 1.00 56.44 83 PHE A N 1
ATOM 698 C CA . PHE A 1 83 ? 12.014 -2.074 8.331 1.00 56.44 83 PHE A CA 1
ATOM 699 C C . PHE A 1 83 ? 13.333 -2.621 7.785 1.00 56.44 83 PHE A C 1
ATOM 701 O O . PHE A 1 83 ? 14.181 -3.040 8.568 1.00 56.44 83 PHE A O 1
ATOM 708 N N . VAL A 1 84 ? 13.518 -2.627 6.46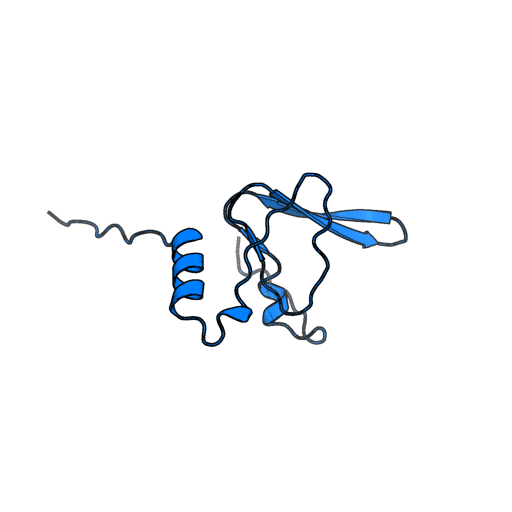4 1.00 50.56 84 VAL A N 1
ATOM 709 C CA . VAL A 1 84 ? 14.674 -3.258 5.821 1.00 50.56 84 VAL A CA 1
ATOM 710 C C . VAL A 1 84 ? 15.491 -2.194 5.095 1.00 50.56 84 VAL A C 1
ATOM 712 O O . VAL A 1 84 ? 15.052 -1.625 4.093 1.00 50.56 84 VAL A O 1
ATOM 715 N N . SER A 1 85 ? 16.703 -1.924 5.593 1.00 49.59 85 SER A N 1
ATOM 716 C CA . SER A 1 85 ? 17.698 -1.166 4.831 1.00 49.59 85 SER A CA 1
ATOM 717 C C . SER A 1 85 ? 18.038 -1.960 3.562 1.00 49.59 85 SER A C 1
ATOM 719 O O . SER A 1 85 ? 18.070 -3.192 3.568 1.00 49.59 85 SER A O 1
ATOM 721 N N . LYS A 1 86 ? 18.287 -1.267 2.446 1.00 53.38 86 LYS A N 1
ATOM 722 C CA . LYS A 1 86 ? 18.503 -1.872 1.116 1.00 53.38 86 LYS A CA 1
ATOM 723 C C . LYS A 1 86 ? 19.604 -2.954 1.089 1.00 53.38 86 LYS A C 1
ATOM 725 O O . LYS A 1 86 ? 19.641 -3.751 0.152 1.00 53.38 86 LYS A O 1
ATOM 730 N N . GLU A 1 87 ? 20.478 -2.971 2.094 1.00 52.75 87 GLU A N 1
ATOM 731 C CA . GLU A 1 87 ? 21.667 -3.816 2.214 1.00 52.75 87 GLU A CA 1
ATOM 732 C C . GLU A 1 87 ? 21.389 -5.205 2.830 1.00 52.75 87 GLU A C 1
ATOM 734 O O . GLU A 1 87 ? 22.184 -6.117 2.619 1.00 52.75 87 GLU A O 1
ATOM 739 N N . GLU A 1 88 ? 20.244 -5.427 3.493 1.00 44.75 88 GLU A N 1
ATOM 740 C CA . GLU A 1 88 ? 19.960 -6.662 4.257 1.00 44.75 88 GLU A CA 1
ATOM 741 C C . GLU A 1 88 ? 18.697 -7.415 3.791 1.00 44.75 88 GLU A C 1
ATOM 743 O O . GLU A 1 88 ? 17.900 -7.915 4.583 1.00 44.75 88 GLU A O 1
ATOM 748 N N . ASN A 1 89 ? 18.489 -7.537 2.479 1.00 42.09 89 ASN A N 1
ATOM 749 C CA . ASN A 1 89 ? 17.407 -8.379 1.956 1.00 42.09 89 ASN A CA 1
ATOM 750 C C . ASN A 1 89 ? 17.757 -9.878 2.071 1.00 42.09 89 ASN A C 1
ATOM 752 O O . ASN A 1 89 ? 18.435 -10.428 1.203 1.00 42.09 89 ASN A O 1
ATOM 756 N N . GLN A 1 90 ? 17.238 -10.566 3.091 1.00 43.94 90 GLN A N 1
ATOM 757 C CA . GLN A 1 90 ? 17.119 -12.030 3.108 1.00 43.94 90 GLN A CA 1
ATOM 758 C C . GLN A 1 90 ? 15.660 -12.440 3.322 1.00 43.94 90 GLN A C 1
ATOM 760 O O . GLN A 1 90 ? 15.101 -12.277 4.403 1.00 43.94 90 GLN A O 1
ATOM 765 N N . PHE A 1 91 ? 15.042 -13.006 2.285 1.00 42.75 91 PHE A N 1
ATOM 766 C CA . PHE A 1 91 ? 13.686 -13.546 2.362 1.00 42.75 91 PHE A CA 1
ATOM 767 C C . PHE A 1 91 ? 13.749 -15.039 2.687 1.00 42.75 91 PHE A C 1
ATOM 769 O O . PHE A 1 91 ? 14.310 -15.823 1.923 1.00 42.75 91 PHE A O 1
ATOM 776 N N . VAL A 1 92 ? 13.150 -15.439 3.810 1.00 38.75 92 VAL A N 1
ATOM 777 C CA . VAL A 1 92 ? 12.980 -16.847 4.185 1.00 38.75 92 VAL A CA 1
ATOM 778 C C . VAL A 1 92 ? 11.490 -17.154 4.224 1.00 38.75 92 VAL A C 1
ATOM 780 O O . VAL A 1 92 ? 10.752 -16.588 5.027 1.00 38.75 92 VAL A O 1
ATOM 783 N N . LEU A 1 93 ? 11.050 -18.075 3.367 1.00 32.28 93 LEU A N 1
ATOM 784 C CA . LEU A 1 93 ? 9.690 -18.600 3.398 1.00 32.28 93 LEU A CA 1
ATOM 785 C C . LEU A 1 93 ? 9.533 -19.470 4.653 1.00 32.28 93 LEU A C 1
ATOM 787 O O . LEU A 1 93 ? 10.103 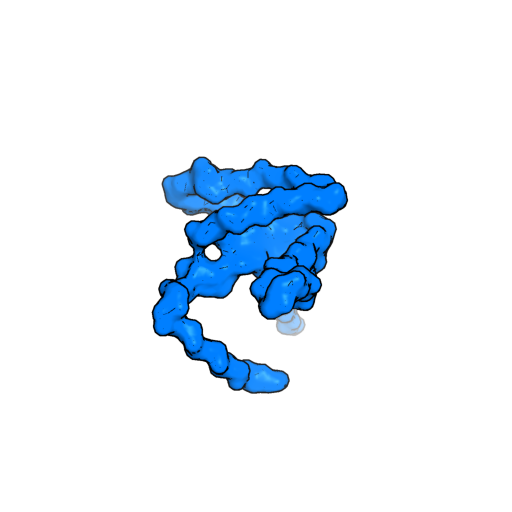-20.561 4.729 1.00 32.28 93 LEU A O 1
ATOM 791 N N . LYS A 1 94 ? 8.788 -18.999 5.655 1.00 36.28 94 LYS A N 1
ATOM 792 C CA . LYS A 1 94 ? 8.446 -19.818 6.822 1.00 36.28 94 LYS A CA 1
ATOM 793 C C . LYS A 1 94 ? 7.050 -20.416 6.656 1.00 36.28 94 LYS A C 1
ATOM 795 O O . LYS A 1 94 ? 6.061 -19.785 7.004 1.00 36.28 94 LYS A O 1
ATOM 800 N N . SER A 1 95 ? 7.063 -21.660 6.163 1.00 46.38 95 SER A N 1
ATOM 801 C CA . SER A 1 95 ? 5.971 -22.650 6.051 1.00 46.38 95 SER A CA 1
ATOM 802 C C . SER A 1 95 ? 4.774 -22.309 5.153 1.00 46.38 95 SER A C 1
ATOM 804 O O . SER A 1 95 ? 4.421 -21.149 4.970 1.00 46.38 95 SER A O 1
ATOM 806 N N . ALA A 1 96 ? 4.215 -23.379 4.575 1.00 39.56 96 ALA A N 1
ATOM 807 C CA . ALA A 1 96 ? 3.043 -23.430 3.701 1.00 39.56 96 ALA A CA 1
ATOM 808 C C . ALA A 1 96 ? 1.742 -23.616 4.492 1.00 39.56 96 ALA A C 1
ATOM 810 O O . ALA A 1 96 ? 1.819 -24.204 5.597 1.00 39.56 96 ALA A O 1
#